Protein AF-A0A453BTQ3-F1 (afdb_monomer)

Solvent-accessible surface area (backbone atoms only — not comparable to full-atom values): 11044 Å² total; per-residue (Å²): 139,78,87,78,84,68,50,80,57,77,94,59,68,84,65,49,82,80,50,60,83,70,66,47,66,51,73,52,63,66,81,74,52,55,57,81,77,64,45,74,29,37,35,34,40,43,76,94,84,43,75,78,53,78,44,80,38,42,46,50,58,54,84,59,91,91,62,79,88,70,100,57,95,78,85,87,85,79,86,85,59,61,76,65,48,21,34,68,38,51,59,50,71,81,87,70,83,89,76,50,76,64,59,61,48,51,54,55,50,50,53,52,52,52,55,52,48,53,52,52,24,52,54,53,18,50,54,49,50,53,46,36,66,74,50,46,75,76,42,81,86,67,68,74,71,92,71,79,60,94,60,60,80,50,55,54,24,54,54,44,42,66,68,50,53,74,74,59,65,84,77,78,121

Organism: Aegilops tauschii subsp. strangulata (NCBI:txid200361)

Radius of gyration: 38.17 Å; Cα contacts (8 Å, |Δi|>4): 140; chains: 1; bounding box: 77×35×92 Å

pLDDT: mean 85.34, std 8.54, range [52.22, 95.12]

Structure (mmCIF, N/CA/C/O backbone):
data_AF-A0A453BTQ3-F1
#
_entry.id   AF-A0A453BTQ3-F1
#
loop_
_atom_site.group_PDB
_atom_site.id
_atom_site.type_symbol
_atom_site.label_atom_id
_atom_site.label_alt_id
_atom_site.label_comp_id
_atom_site.label_asym_id
_atom_site.label_entity_id
_atom_site.label_seq_id
_atom_site.pdbx_PDB_ins_code
_atom_site.Cartn_x
_atom_site.Cartn_y
_atom_site.Cartn_z
_atom_site.occupancy
_atom_site.B_iso_or_equiv
_atom_site.auth_seq_id
_atom_site.auth_comp_id
_atom_site.auth_asym_id
_atom_site.auth_atom_id
_atom_site.pdbx_PDB_model_num
ATOM 1 N N . THR A 1 1 ? -9.697 18.158 25.970 1.00 74.06 1 THR A N 1
ATOM 2 C CA . THR A 1 1 ? -8.934 16.883 25.930 1.00 74.06 1 THR A CA 1
ATOM 3 C C . THR A 1 1 ? -9.601 15.928 26.897 1.00 74.06 1 THR A C 1
ATOM 5 O O . THR A 1 1 ? -8.981 15.390 27.806 1.00 74.06 1 THR A O 1
ATOM 8 N N . ASP A 1 2 ? -10.914 15.781 26.739 1.00 88.69 2 ASP A N 1
ATOM 9 C CA . ASP A 1 2 ? -11.762 15.460 27.882 1.00 88.69 2 ASP A CA 1
ATOM 10 C C . ASP A 1 2 ? -12.070 13.975 27.916 1.00 88.69 2 ASP A C 1
ATOM 12 O O . ASP A 1 2 ? -12.186 13.311 26.880 1.00 88.69 2 ASP A O 1
ATOM 16 N N . LEU A 1 3 ? -12.195 13.456 29.130 1.00 89.50 3 LEU A N 1
ATOM 17 C CA . LEU A 1 3 ? -12.573 12.073 29.345 1.00 89.50 3 LEU A CA 1
ATOM 18 C C . LEU A 1 3 ? -14.075 11.931 29.172 1.00 89.50 3 LEU A C 1
ATOM 20 O O . LEU A 1 3 ? -14.854 12.758 29.639 1.00 89.50 3 LEU A O 1
ATOM 24 N N . LYS A 1 4 ? -14.474 10.865 28.483 1.00 90.69 4 LYS A N 1
ATOM 25 C CA . LYS A 1 4 ? -15.880 10.530 28.290 1.00 90.69 4 LYS A CA 1
ATOM 26 C C . LYS A 1 4 ? -16.277 9.473 29.304 1.00 90.69 4 LYS A C 1
ATOM 28 O O . LYS A 1 4 ? -15.733 8.371 29.280 1.00 90.69 4 LYS A O 1
ATOM 33 N N . THR A 1 5 ? -17.242 9.804 30.150 1.00 92.62 5 THR A N 1
ATOM 34 C CA . THR A 1 5 ? -17.844 8.850 31.081 1.00 92.62 5 THR A CA 1
ATOM 35 C C . THR A 1 5 ? -18.625 7.797 30.302 1.00 92.62 5 THR A C 1
ATOM 37 O O . THR A 1 5 ? -19.397 8.118 29.395 1.00 92.62 5 THR A O 1
ATOM 40 N N . ARG A 1 6 ? -18.407 6.529 30.649 1.00 92.50 6 ARG A N 1
ATOM 41 C CA . ARG A 1 6 ? -19.135 5.375 30.115 1.00 92.50 6 ARG A CA 1
ATOM 42 C C . ARG A 1 6 ? -19.866 4.694 31.257 1.00 92.50 6 ARG A C 1
ATOM 44 O O . ARG A 1 6 ? -19.350 4.658 32.370 1.00 92.50 6 ARG A O 1
ATOM 51 N N . ILE A 1 7 ? -21.075 4.217 30.987 1.00 92.38 7 ILE A N 1
ATOM 52 C CA . ILE A 1 7 ? -21.994 3.726 32.017 1.00 92.38 7 ILE A CA 1
ATOM 53 C C . ILE A 1 7 ? -22.303 2.263 31.726 1.00 92.38 7 ILE A C 1
ATOM 55 O O . ILE A 1 7 ? -22.568 1.890 30.581 1.00 92.38 7 ILE A O 1
ATOM 59 N N . ILE A 1 8 ? -22.277 1.433 32.762 1.00 91.31 8 ILE A N 1
ATOM 60 C CA . ILE A 1 8 ? -22.740 0.049 32.674 1.00 91.31 8 ILE A CA 1
ATOM 61 C C . ILE A 1 8 ? -24.270 0.007 32.522 1.00 91.31 8 ILE A C 1
ATOM 63 O O . ILE A 1 8 ? -24.963 0.856 33.082 1.00 91.31 8 ILE A O 1
ATOM 67 N N . PRO A 1 9 ? -24.827 -0.950 31.767 1.00 87.12 9 PRO A N 1
ATOM 68 C CA . PRO A 1 9 ? -26.269 -1.173 31.747 1.00 87.12 9 PRO A CA 1
ATOM 69 C C . PRO A 1 9 ? -26.791 -1.421 33.167 1.00 87.12 9 PRO A C 1
ATOM 71 O O . PRO A 1 9 ? -26.159 -2.153 33.927 1.00 87.12 9 PRO A O 1
ATOM 74 N N . SER A 1 10 ? -27.941 -0.841 33.520 1.00 82.62 10 SER A N 1
ATOM 75 C CA . SER A 1 10 ? -28.537 -0.966 34.864 1.00 82.62 10 SER A C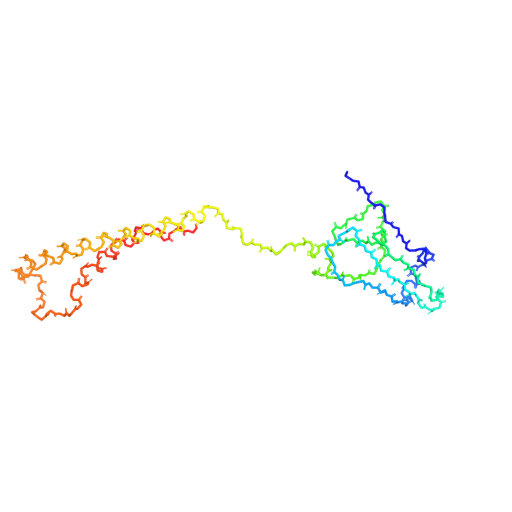A 1
AT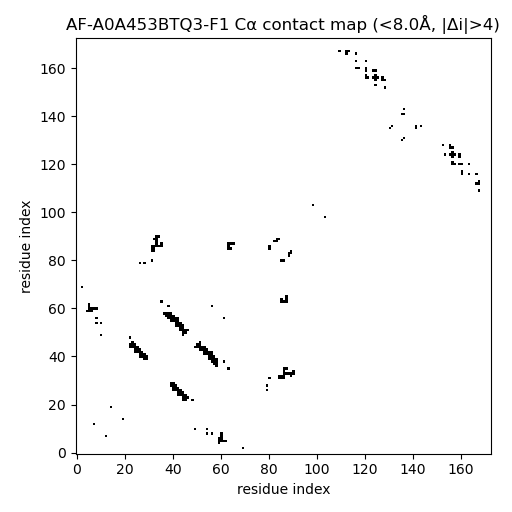OM 76 C C . SER A 1 10 ? -28.753 -2.422 35.271 1.00 82.62 10 SER A C 1
ATOM 78 O O . SER A 1 10 ? -28.491 -2.800 36.405 1.00 82.62 10 SER A O 1
ATOM 80 N N . ILE A 1 11 ? -29.135 -3.252 34.302 1.00 80.31 11 ILE A N 1
ATOM 81 C CA . ILE A 1 11 ? -29.341 -4.692 34.456 1.00 80.31 11 ILE A CA 1
ATOM 82 C C . ILE A 1 11 ? -28.064 -5.448 34.873 1.00 80.31 11 ILE A C 1
ATOM 84 O O . ILE A 1 11 ? -28.139 -6.545 35.413 1.00 80.31 11 ILE A O 1
ATOM 88 N N . CYS A 1 12 ? -26.886 -4.863 34.640 1.00 79.44 12 CYS A N 1
ATOM 89 C CA . CYS A 1 12 ? -25.597 -5.471 34.946 1.00 79.44 12 CYS A CA 1
ATOM 90 C C . CYS A 1 12 ? -24.887 -4.851 36.161 1.00 79.44 12 CYS A C 1
ATOM 92 O O . CYS A 1 12 ? -23.751 -5.231 36.441 1.00 79.44 12 CYS A O 1
ATOM 94 N N . ALA A 1 13 ? -25.509 -3.891 36.853 1.00 79.38 13 ALA A N 1
ATOM 95 C CA . ALA A 1 13 ? -24.861 -3.140 37.930 1.00 79.38 13 ALA A CA 1
ATOM 96 C C . ALA A 1 13 ? -24.552 -3.991 39.174 1.00 79.38 13 ALA A C 1
ATOM 98 O O . ALA A 1 13 ? -23.501 -3.808 39.784 1.00 79.38 13 ALA A O 1
ATOM 99 N N . ASP A 1 14 ? -25.419 -4.954 39.495 1.00 78.25 14 ASP A N 1
ATOM 100 C CA . ASP A 1 14 ? -25.338 -5.757 40.725 1.00 78.25 14 ASP A CA 1
ATOM 101 C C . ASP A 1 14 ? -24.681 -7.137 40.523 1.00 78.25 14 ASP A C 1
ATOM 103 O O . ASP A 1 14 ? -24.748 -8.008 41.391 1.00 78.25 14 ASP A O 1
ATOM 107 N N . LEU A 1 15 ? -24.052 -7.374 39.367 1.00 77.38 15 LEU A N 1
ATOM 108 C CA . LEU A 1 15 ? -23.431 -8.661 39.046 1.00 77.38 15 LEU A CA 1
ATOM 109 C C . LEU A 1 15 ? -22.066 -8.815 39.722 1.00 77.38 15 LEU A C 1
ATOM 111 O O . LEU A 1 15 ? -21.153 -8.015 39.507 1.00 77.38 15 LEU A O 1
ATOM 115 N N . SER A 1 16 ? -21.886 -9.910 40.463 1.00 79.81 16 SER A N 1
ATOM 116 C CA . SER A 1 16 ? -20.572 -10.292 40.988 1.00 79.81 16 SER A CA 1
ATOM 117 C C . SER A 1 16 ? -19.706 -10.998 39.932 1.00 79.81 16 SER A C 1
ATOM 119 O O . SER A 1 16 ? -20.200 -11.562 38.950 1.00 79.81 16 SER A O 1
ATOM 121 N N . SER A 1 17 ? -18.387 -11.020 40.151 1.00 77.38 17 SER A N 1
ATOM 122 C CA . SER A 1 17 ? -17.420 -11.699 39.271 1.00 77.38 17 SER A CA 1
ATOM 123 C C . SER A 1 17 ? -17.711 -13.197 39.092 1.00 77.38 17 SER A C 1
ATOM 125 O O . SER A 1 17 ? -17.502 -13.739 38.009 1.00 77.38 17 SER A O 1
ATOM 127 N N . GLU A 1 18 ? -18.248 -13.863 40.116 1.00 77.75 18 GLU A N 1
ATOM 128 C CA . GLU A 1 18 ? -18.634 -15.280 40.067 1.00 77.75 18 GLU A CA 1
ATOM 129 C C . GLU A 1 18 ? -19.898 -15.524 39.232 1.00 77.75 18 GLU A C 1
ATOM 131 O O . GLU A 1 18 ? -20.062 -16.584 38.618 1.00 77.75 18 GLU A O 1
ATOM 136 N N . GLN A 1 19 ? -20.804 -14.544 39.202 1.00 75.56 19 GLN A N 1
ATOM 137 C CA . GLN A 1 19 ? -22.030 -14.614 38.414 1.00 75.56 19 GLN A CA 1
ATOM 138 C C . GLN A 1 19 ? -21.767 -14.352 36.934 1.00 75.56 19 GLN A C 1
ATOM 140 O O . GLN A 1 19 ? -22.449 -14.952 36.106 1.00 75.56 19 GLN A O 1
ATOM 145 N N . LEU A 1 20 ? -20.743 -13.556 36.601 1.00 77.44 20 LEU A N 1
ATOM 146 C CA . LEU A 1 20 ? -20.358 -13.211 35.230 1.00 77.44 20 LEU A CA 1
ATOM 147 C C . LEU A 1 20 ? -20.160 -14.443 34.329 1.00 77.44 20 LEU A C 1
ATOM 149 O O . LEU A 1 20 ? -20.616 -14.453 33.188 1.00 77.44 20 LEU A O 1
ATOM 153 N N . GLY A 1 21 ? -19.548 -15.509 34.853 1.00 75.94 21 GLY A N 1
ATOM 154 C CA . GLY A 1 21 ? -19.322 -16.754 34.106 1.00 75.94 21 GLY A CA 1
ATOM 155 C C . GLY A 1 21 ? -20.583 -17.594 33.860 1.00 75.94 21 GLY A C 1
ATOM 156 O O . GLY A 1 21 ? -20.562 -18.507 33.036 1.00 75.94 21 GLY A O 1
ATOM 157 N N . LYS A 1 22 ? -21.684 -17.307 34.565 1.00 80.38 22 LYS A N 1
ATOM 158 C CA . LYS A 1 22 ? -22.967 -18.026 34.456 1.00 80.38 22 LYS A CA 1
ATOM 159 C C . LYS A 1 22 ? -24.015 -17.249 33.659 1.00 80.38 22 LYS A C 1
ATOM 161 O O . LYS A 1 22 ? -25.100 -17.780 33.418 1.00 80.38 22 LYS A O 1
ATOM 166 N N . ILE A 1 23 ? -23.707 -16.016 33.251 1.00 81.12 23 ILE A N 1
ATOM 167 C CA . ILE A 1 23 ? -24.620 -15.176 32.478 1.00 81.12 23 ILE A CA 1
ATOM 168 C C . ILE A 1 23 ? -24.818 -15.784 31.095 1.00 81.12 23 ILE A C 1
ATOM 170 O O . ILE A 1 23 ?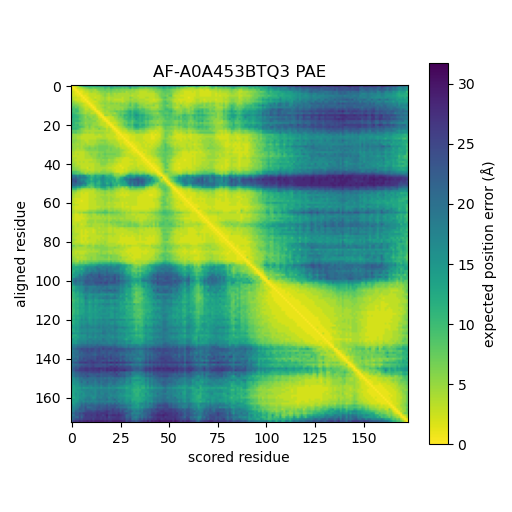 -23.867 -16.109 30.386 1.00 81.12 23 ILE A O 1
ATOM 174 N N . LYS A 1 24 ? -26.081 -15.893 30.695 1.00 84.56 24 LYS A N 1
ATOM 175 C CA . LYS A 1 24 ? -26.477 -16.203 29.325 1.00 84.56 24 LYS A CA 1
ATOM 176 C C . LYS A 1 24 ? -27.345 -15.067 28.819 1.00 84.56 24 LYS A C 1
ATOM 178 O O . LYS A 1 24 ? -28.188 -14.560 29.550 1.00 84.56 24 LYS A O 1
ATOM 183 N N . GLY A 1 25 ? -27.142 -14.669 27.575 1.00 86.81 25 GLY A N 1
ATOM 184 C CA . GLY A 1 25 ? -27.896 -13.587 26.966 1.00 86.81 25 GLY A CA 1
ATOM 185 C C . GLY A 1 25 ? -27.598 -13.461 25.483 1.00 86.81 25 GLY A C 1
ATOM 186 O O . GLY A 1 25 ? -26.714 -14.135 24.954 1.00 86.81 25 GLY A O 1
ATOM 187 N N . VAL A 1 26 ? -28.354 -12.593 24.825 1.00 89.56 26 VAL A N 1
ATOM 188 C CA . VAL A 1 26 ? -28.211 -12.251 23.411 1.00 89.56 26 VAL A CA 1
ATOM 189 C C . VAL A 1 26 ? -28.118 -10.739 23.294 1.00 89.56 26 VAL A C 1
ATOM 191 O O . VAL A 1 26 ? -28.896 -10.010 23.910 1.00 89.56 26 VAL A O 1
ATOM 194 N N . VAL A 1 27 ? -27.170 -10.269 22.488 1.00 92.06 27 VAL A N 1
ATOM 195 C CA . VAL A 1 27 ? -27.052 -8.861 22.107 1.00 92.06 27 VAL A CA 1
ATOM 196 C C . VAL A 1 27 ? -27.447 -8.742 20.640 1.00 92.06 27 VAL A C 1
ATOM 198 O O . VAL A 1 27 ? -26.748 -9.228 19.756 1.00 92.06 27 VAL A O 1
ATOM 201 N N . GLU A 1 28 ? -28.588 -8.112 20.389 1.00 92.50 28 GLU A N 1
ATOM 202 C CA . GLU A 1 28 ? -29.063 -7.751 19.057 1.00 92.50 28 GLU A CA 1
ATOM 203 C C . GLU A 1 28 ? -28.433 -6.403 18.687 1.00 92.50 28 GLU A C 1
ATOM 205 O O . GLU A 1 28 ? -28.765 -5.370 19.270 1.00 92.50 28 GLU A O 1
ATOM 210 N N . CYS A 1 29 ? -27.498 -6.410 17.740 1.00 93.62 29 CYS A N 1
ATOM 211 C CA . CYS A 1 29 ? -26.814 -5.213 17.258 1.00 93.62 29 CYS A CA 1
ATOM 212 C C . CYS A 1 29 ? -27.074 -5.001 15.756 1.00 93.62 29 CYS A C 1
ATOM 214 O O . CYS A 1 29 ? -27.384 -5.959 15.045 1.00 93.62 29 CYS A O 1
ATOM 216 N N . PRO A 1 30 ? -27.003 -3.749 15.273 1.00 92.69 30 PRO A N 1
ATOM 217 C CA . PRO A 1 30 ? -27.103 -3.448 13.853 1.00 92.69 30 PRO A CA 1
ATOM 218 C C . PRO A 1 30 ? -25.863 -3.958 13.113 1.00 92.69 30 PRO A C 1
ATOM 220 O O . PRO A 1 30 ? -24.858 -4.316 13.724 1.00 92.69 30 PRO A O 1
ATOM 223 N N . ASN A 1 31 ? -25.911 -3.957 11.783 1.00 93.06 31 ASN A N 1
ATOM 224 C CA . ASN A 1 31 ? -24.715 -4.230 10.994 1.00 93.06 31 ASN A CA 1
ATOM 225 C C . ASN A 1 31 ? -23.629 -3.183 11.305 1.00 93.06 31 ASN A C 1
ATOM 227 O O . ASN A 1 31 ? -23.962 -2.019 11.556 1.00 93.06 31 ASN A O 1
ATOM 231 N N . PRO A 1 32 ? -22.345 -3.573 11.280 1.00 90.88 32 PRO A N 1
ATOM 232 C CA . PRO A 1 32 ? -21.260 -2.660 11.598 1.00 90.88 32 PRO A CA 1
ATOM 233 C C . PRO A 1 32 ? -21.229 -1.455 10.640 1.00 90.88 32 PRO A C 1
ATOM 235 O O . PRO A 1 32 ? -21.438 -1.582 9.433 1.00 90.88 32 PRO A O 1
ATOM 238 N N . ASP A 1 33 ? -20.992 -0.275 11.217 1.00 91.50 33 ASP A N 1
ATOM 239 C CA . ASP A 1 33 ? -20.986 1.031 10.554 1.00 91.50 33 ASP A CA 1
ATOM 240 C C . ASP A 1 33 ? -19.730 1.842 10.958 1.00 91.50 33 ASP A C 1
ATOM 242 O O . ASP A 1 33 ? -19.019 1.486 11.904 1.00 91.50 33 ASP A O 1
ATOM 246 N N . ASN A 1 34 ? -19.461 2.958 10.271 1.00 90.12 34 ASN A N 1
ATOM 247 C CA . ASN A 1 34 ? -18.337 3.858 10.570 1.00 90.12 34 ASN A CA 1
ATOM 248 C C . ASN A 1 34 ? -18.702 5.063 11.467 1.00 90.12 34 ASN A C 1
ATOM 250 O O . ASN A 1 34 ? -17.834 5.884 11.773 1.00 90.12 34 ASN A O 1
ATOM 254 N N . ASP A 1 35 ? -19.952 5.185 11.921 1.00 91.00 35 ASP A N 1
ATOM 255 C CA . ASP A 1 35 ? -20.376 6.253 12.822 1.00 91.00 35 ASP A CA 1
ATOM 256 C C . ASP A 1 35 ? -19.974 5.916 14.265 1.00 91.00 35 ASP A C 1
ATOM 258 O O . ASP A 1 35 ? -20.654 5.212 15.017 1.00 91.00 35 ASP A O 1
ATOM 262 N N . ILE A 1 36 ? -18.838 6.476 14.682 1.00 89.88 36 ILE A N 1
ATOM 263 C CA . ILE A 1 36 ? -18.280 6.307 16.030 1.00 89.88 36 ILE A CA 1
ATOM 264 C C . ILE A 1 36 ? -19.145 6.916 17.146 1.00 89.88 36 ILE A C 1
ATOM 266 O O . ILE A 1 36 ? -18.850 6.700 18.325 1.00 89.88 36 ILE A O 1
ATOM 270 N N . ARG A 1 37 ? -20.146 7.743 16.818 1.00 89.75 37 ARG A N 1
ATOM 271 C CA . ARG A 1 37 ? -20.981 8.449 17.804 1.00 89.75 37 ARG A CA 1
ATOM 272 C C . ARG A 1 37 ? -22.318 7.767 18.022 1.00 89.75 37 ARG A C 1
ATOM 274 O O . ARG A 1 37 ? -22.926 7.988 19.067 1.00 89.75 37 ARG A O 1
ATOM 281 N N . ARG A 1 38 ? -22.759 6.951 17.073 1.00 91.38 38 ARG A N 1
ATOM 282 C CA . ARG A 1 38 ? -24.032 6.249 17.145 1.00 91.38 38 ARG A CA 1
ATOM 283 C C . ARG A 1 38 ? -23.812 4.775 17.425 1.00 91.38 38 ARG A C 1
ATOM 285 O O . ARG A 1 38 ? -22.965 4.130 16.821 1.00 91.38 38 ARG A O 1
ATOM 292 N N . PHE A 1 39 ? -24.587 4.236 18.349 1.00 93.12 39 PHE A N 1
ATOM 293 C CA . PHE A 1 39 ? -24.700 2.804 18.559 1.00 93.12 39 PHE A CA 1
ATOM 294 C C . PHE A 1 39 ? -26.056 2.560 19.205 1.00 93.12 39 PHE A C 1
ATOM 296 O O . PHE A 1 39 ? -26.293 3.097 20.282 1.00 93.12 39 PHE A O 1
ATOM 303 N N . ASP A 1 40 ? -26.919 1.816 18.519 1.00 93.12 40 ASP A N 1
ATOM 304 C CA . ASP A 1 40 ? -28.261 1.455 18.973 1.00 93.12 40 ASP A CA 1
ATOM 305 C C . ASP A 1 40 ? -28.354 -0.071 18.950 1.00 93.12 40 ASP A C 1
ATOM 307 O O . ASP A 1 40 ? -28.577 -0.658 17.894 1.00 93.12 40 ASP A O 1
ATOM 311 N N . ALA A 1 41 ? -28.139 -0.722 20.089 1.00 92.75 41 ALA A N 1
ATOM 312 C CA . ALA A 1 41 ? -28.272 -2.173 20.221 1.00 92.75 41 ALA A CA 1
ATOM 313 C C . ALA A 1 41 ? -29.231 -2.516 21.360 1.00 92.75 41 ALA A C 1
ATOM 315 O O . ALA A 1 41 ? -29.526 -1.680 22.208 1.00 92.75 41 ALA A O 1
ATOM 316 N N . ASN A 1 42 ? -29.722 -3.749 21.397 1.00 92.25 42 ASN A N 1
ATOM 317 C CA . ASN A 1 42 ? -30.569 -4.238 22.477 1.00 92.25 42 ASN A CA 1
ATOM 318 C C . ASN A 1 42 ? -29.963 -5.504 23.067 1.00 92.25 42 ASN A C 1
ATOM 320 O O . ASN A 1 42 ? -29.633 -6.445 22.351 1.00 92.25 42 ASN A O 1
ATOM 324 N N . MET A 1 43 ? -29.848 -5.543 24.384 1.00 90.19 43 MET A N 1
ATOM 325 C CA . MET A 1 43 ? -29.390 -6.708 25.123 1.00 90.19 43 MET A CA 1
ATOM 326 C C . MET A 1 43 ? -30.574 -7.388 25.801 1.00 90.19 43 MET A C 1
ATOM 328 O O . MET A 1 43 ? -31.449 -6.719 26.348 1.00 90.19 43 MET A O 1
ATOM 332 N N . ARG A 1 44 ? -30.595 -8.719 25.768 1.00 87.06 44 ARG A N 1
ATOM 333 C CA . ARG A 1 44 ? -31.548 -9.557 26.501 1.00 87.06 44 ARG A CA 1
ATOM 334 C C . ARG A 1 44 ? -30.769 -10.583 27.303 1.00 87.06 44 ARG A C 1
ATOM 336 O O . ARG A 1 44 ? -29.917 -11.276 26.746 1.00 87.06 44 ARG A O 1
ATOM 343 N N . LEU A 1 45 ? -31.041 -10.672 28.595 1.00 83.81 45 LEU A N 1
ATOM 344 C CA . LEU A 1 45 ? -30.455 -11.682 29.472 1.00 83.81 45 LEU A CA 1
ATOM 345 C C . LEU A 1 45 ? -31.449 -12.825 29.676 1.00 83.81 45 LEU A C 1
ATOM 347 O O . LEU A 1 45 ? -32.657 -12.608 29.699 1.00 83.81 45 LEU A O 1
ATOM 351 N N . PHE A 1 46 ? -30.935 -14.046 29.788 1.00 79.81 46 PHE A N 1
ATOM 352 C CA . PHE A 1 46 ? -31.730 -15.234 30.071 1.00 79.81 46 PHE A CA 1
ATOM 353 C C . PHE A 1 46 ? -31.641 -15.614 31.561 1.00 79.81 46 PHE A C 1
ATOM 355 O O . PHE A 1 46 ? -30.608 -15.368 32.196 1.00 79.81 46 PHE A O 1
ATOM 362 N N . PRO A 1 47 ? -32.680 -16.267 32.120 1.00 67.50 47 PRO A N 1
ATOM 363 C CA . PRO A 1 47 ? -32.682 -16.755 33.501 1.00 67.50 47 PRO A CA 1
ATOM 364 C C . PRO A 1 47 ? -31.489 -17.684 33.794 1.00 67.50 47 PRO A C 1
ATOM 366 O O . PRO A 1 47 ? -31.020 -18.384 32.888 1.00 67.50 47 PRO A O 1
ATOM 369 N N . PRO A 1 48 ? -30.985 -17.720 35.046 1.00 57.03 48 PRO A N 1
ATOM 370 C CA . PRO A 1 48 ? -31.753 -17.587 36.295 1.00 57.03 48 PRO A CA 1
ATOM 371 C C . PRO A 1 48 ? -31.700 -16.216 36.992 1.00 57.03 48 PRO A C 1
ATOM 373 O O . PRO A 1 48 ? -32.232 -16.096 38.090 1.00 57.03 48 PRO A O 1
ATOM 376 N N . ILE A 1 49 ? -31.027 -15.213 36.417 1.00 58.66 49 ILE A N 1
ATOM 377 C CA . ILE A 1 49 ? -30.651 -13.997 37.163 1.00 58.66 49 ILE A CA 1
ATOM 378 C C . ILE A 1 49 ? -31.625 -12.839 36.913 1.00 58.66 49 ILE A C 1
ATOM 380 O O . ILE A 1 49 ? -31.948 -12.129 37.857 1.00 58.66 49 ILE A O 1
ATOM 384 N N . ILE A 1 50 ? -32.107 -12.632 35.680 1.00 62.50 50 ILE A N 1
ATOM 385 C CA . ILE A 1 50 ? -32.968 -11.488 35.341 1.00 62.50 50 ILE A CA 1
ATOM 386 C C . ILE A 1 50 ? -34.001 -11.923 34.299 1.00 62.50 50 ILE A C 1
ATOM 388 O O . ILE A 1 50 ? -33.677 -12.690 33.388 1.00 62.50 50 ILE A O 1
ATOM 392 N N . ASP A 1 51 ? -35.248 -11.488 34.496 1.00 61.00 51 ASP A N 1
ATOM 393 C CA . ASP A 1 51 ? -36.354 -11.726 33.570 1.00 61.00 51 ASP A CA 1
ATOM 394 C C . ASP A 1 51 ? -36.021 -11.112 32.201 1.00 61.00 51 ASP A C 1
ATOM 396 O O . ASP A 1 51 ? -35.201 -10.200 32.120 1.00 61.00 51 ASP A O 1
ATOM 400 N N . ASN A 1 52 ? -36.604 -11.647 31.131 1.00 65.12 52 ASN A N 1
ATOM 401 C CA . ASN A 1 52 ? -36.240 -11.454 29.716 1.00 65.12 52 ASN A CA 1
ATOM 402 C C . ASN A 1 52 ? -36.480 -10.017 29.174 1.00 65.12 52 ASN A C 1
ATOM 404 O O . ASN A 1 52 ? -36.998 -9.823 28.068 1.00 65.12 52 ASN A O 1
ATOM 408 N N . GLU A 1 53 ? -36.134 -8.995 29.951 1.00 73.12 53 GLU A N 1
ATOM 409 C CA . GLU A 1 53 ? -36.270 -7.585 29.640 1.00 73.12 53 GLU A CA 1
ATOM 410 C C . GLU A 1 53 ? -35.237 -7.148 28.602 1.00 73.12 53 GLU A C 1
ATOM 412 O O . GLU A 1 53 ? -34.055 -7.509 28.635 1.00 73.12 53 GLU A O 1
ATOM 417 N N . LYS A 1 54 ? -35.702 -6.339 27.647 1.00 81.12 54 LYS A N 1
ATOM 418 C CA . LYS A 1 54 ? -34.834 -5.723 26.646 1.00 81.12 54 LYS A CA 1
ATOM 419 C C . LYS A 1 54 ? -34.193 -4.483 27.255 1.00 81.12 54 LYS A C 1
ATOM 421 O O . LYS A 1 54 ? -34.888 -3.513 27.546 1.00 81.12 54 LYS A O 1
ATOM 426 N N . CYS A 1 55 ? -32.874 -4.494 27.384 1.00 86.88 55 CYS A N 1
ATOM 427 C CA . CYS A 1 55 ? -32.100 -3.336 27.803 1.00 86.88 55 CYS A CA 1
ATOM 428 C C . CYS A 1 55 ? -31.488 -2.649 26.569 1.00 86.88 55 CYS A C 1
ATOM 430 O O . CYS A 1 55 ? -30.677 -3.274 25.875 1.00 86.88 55 CYS A O 1
ATOM 432 N N . PRO A 1 56 ? -31.854 -1.391 26.263 1.00 90.88 56 PRO A N 1
ATOM 433 C CA . PRO A 1 56 ? -31.239 -0.658 25.168 1.00 90.88 56 PRO A CA 1
ATOM 434 C C . PRO A 1 56 ? -29.799 -0.276 25.530 1.00 90.88 56 PRO A C 1
ATOM 436 O O . PRO A 1 56 ? -29.523 0.299 26.583 1.00 90.88 56 PRO A O 1
ATOM 439 N N . LEU A 1 57 ? -28.877 -0.580 24.626 1.00 92.44 57 LEU A N 1
ATOM 440 C CA . LEU A 1 57 ? -27.475 -0.203 24.680 1.00 92.44 57 LEU A CA 1
ATOM 441 C C . LEU A 1 57 ? -27.235 0.966 23.735 1.00 92.44 57 LEU A C 1
ATOM 443 O O . LEU A 1 57 ? -27.533 0.897 22.542 1.00 92.44 57 LEU A O 1
ATOM 447 N N . THR A 1 58 ? -26.633 2.017 24.279 1.00 92.81 58 THR A N 1
ATOM 448 C CA . THR A 1 58 ? -26.263 3.216 23.525 1.00 92.81 58 THR A CA 1
ATOM 449 C C . THR A 1 58 ? -24.747 3.339 23.385 1.00 92.81 58 THR A C 1
ATOM 451 O O . THR A 1 58 ? -23.970 2.588 23.989 1.00 92.81 58 THR A O 1
ATOM 454 N N . ILE A 1 59 ? -24.280 4.363 22.667 1.00 92.56 59 ILE A N 1
ATOM 455 C CA . ILE A 1 59 ? -22.849 4.697 22.602 1.00 92.56 59 ILE A CA 1
ATOM 456 C C . ILE A 1 59 ? -22.221 4.934 23.987 1.00 92.56 59 ILE A C 1
ATOM 458 O O . ILE A 1 59 ? -21.021 4.727 24.166 1.00 92.56 59 ILE A O 1
ATOM 462 N N . ASN A 1 60 ? -23.014 5.342 24.983 1.00 92.81 60 ASN A N 1
ATOM 463 C CA . ASN A 1 60 ? -22.542 5.562 26.352 1.00 92.81 60 ASN A CA 1
ATOM 464 C C . ASN A 1 60 ? -22.230 4.257 27.091 1.00 92.81 60 ASN A C 1
ATOM 466 O O . ASN A 1 60 ? -21.444 4.278 28.036 1.00 92.81 60 ASN A O 1
ATOM 470 N N . ASN A 1 61 ? -22.783 3.138 26.625 1.00 92.56 61 ASN A N 1
ATOM 471 C CA . ASN A 1 61 ? -22.529 1.798 27.150 1.00 92.56 61 ASN A CA 1
ATOM 472 C C . ASN A 1 61 ? -21.442 1.053 26.356 1.00 92.56 61 ASN A C 1
ATOM 474 O O . ASN A 1 61 ? -21.172 -0.111 26.632 1.00 92.56 61 ASN A O 1
ATOM 478 N N . THR A 1 62 ? -20.827 1.702 25.360 1.00 92.50 62 THR A N 1
ATOM 479 C CA . THR A 1 62 ? -19.915 1.050 24.412 1.00 92.50 62 THR A CA 1
ATOM 480 C C . THR A 1 62 ? -18.495 1.596 24.532 1.00 92.50 62 THR A C 1
ATOM 482 O O . THR A 1 62 ? -18.265 2.811 24.585 1.00 92.50 62 THR A O 1
ATOM 485 N N . LEU A 1 63 ? -17.519 0.689 24.522 1.00 93.94 63 LEU A N 1
ATOM 486 C CA . LEU A 1 63 ? -16.095 1.007 24.454 1.00 93.94 63 LEU A CA 1
ATOM 487 C C . LEU A 1 63 ? -15.594 0.773 23.026 1.00 93.94 63 LEU A C 1
ATOM 489 O O . LEU A 1 63 ? -15.807 -0.292 22.454 1.00 93.94 63 LEU A O 1
ATOM 493 N N . LEU A 1 64 ? -14.945 1.780 22.437 1.00 92.88 64 LEU A N 1
ATOM 494 C CA . LEU A 1 64 ? -14.336 1.659 21.111 1.00 92.88 64 LEU A CA 1
ATOM 495 C C . LEU A 1 64 ? -12.919 1.088 21.240 1.00 92.88 64 LEU A C 1
ATOM 497 O O . LEU A 1 64 ? -12.226 1.366 22.216 1.00 92.88 64 LEU A O 1
ATOM 501 N N . GLN A 1 65 ? -12.461 0.360 20.218 1.00 89.75 65 GLN A N 1
ATOM 502 C CA . GLN A 1 65 ? -11.136 -0.279 20.186 1.00 89.75 65 GLN A CA 1
ATOM 503 C C . GLN A 1 65 ? -9.976 0.702 20.434 1.00 89.75 65 GLN A C 1
ATOM 505 O O . GLN A 1 65 ? -8.949 0.331 20.988 1.00 89.75 65 GLN A O 1
ATOM 510 N N . SER A 1 66 ? -10.134 1.958 20.018 1.00 87.44 66 SER A N 1
ATOM 511 C CA . SER A 1 66 ? -9.118 3.009 20.133 1.00 87.44 66 SER A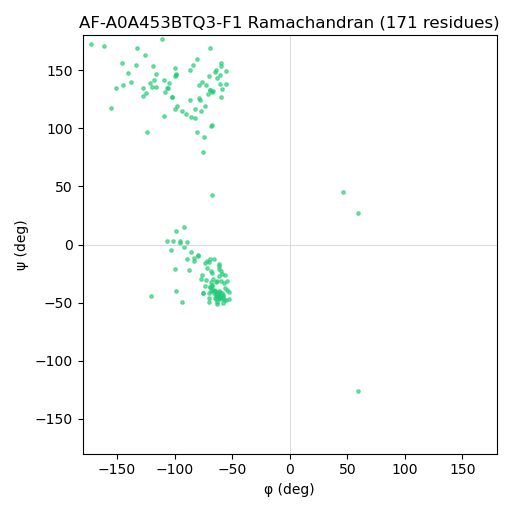 CA 1
ATOM 512 C C . SER A 1 66 ? -9.227 3.844 21.419 1.00 87.44 66 SER A C 1
ATOM 514 O O . SER A 1 66 ? -8.662 4.936 21.484 1.00 87.44 66 SER A O 1
ATOM 516 N N . CYS A 1 67 ? -9.986 3.393 22.424 1.00 90.12 67 CYS A N 1
ATOM 517 C CA . CYS A 1 67 ? -10.128 4.081 23.708 1.00 90.12 67 CYS A CA 1
ATOM 518 C C . CYS A 1 67 ? -9.216 3.480 24.784 1.00 90.12 67 CYS A C 1
ATOM 520 O O . CYS A 1 67 ? -9.026 2.270 24.853 1.00 90.12 67 CYS A O 1
ATOM 522 N N . TYR A 1 68 ? -8.716 4.339 25.673 1.00 91.81 68 TYR A N 1
ATOM 523 C CA . TYR A 1 68 ? -7.957 3.940 26.857 1.00 91.81 68 TYR A CA 1
ATOM 524 C C . TYR A 1 68 ? -8.801 4.155 28.110 1.00 91.81 68 TYR A C 1
ATOM 526 O O . TYR A 1 68 ? -9.365 5.237 28.297 1.00 91.81 68 TYR A O 1
ATOM 534 N N . LEU A 1 69 ? -8.864 3.140 28.972 1.00 93.25 69 LEU A N 1
ATOM 535 C CA . LEU A 1 69 ? -9.516 3.247 30.273 1.00 93.25 69 LEU A CA 1
ATOM 536 C C . LEU A 1 69 ? -8.696 4.176 31.181 1.00 93.25 69 LEU A C 1
ATOM 538 O O . LEU A 1 69 ? -7.471 4.070 31.250 1.00 93.25 69 LEU A O 1
ATOM 542 N N . ARG A 1 70 ? -9.365 5.110 31.858 1.00 93.44 70 ARG A N 1
ATOM 543 C CA . ARG A 1 70 ? -8.762 6.019 32.843 1.00 93.44 70 ARG A CA 1
ATOM 544 C C . ARG A 1 70 ? -9.715 6.190 34.018 1.00 93.44 70 ARG A C 1
ATOM 546 O O . ARG A 1 70 ? -10.921 6.195 33.810 1.00 93.44 70 ARG A O 1
ATOM 553 N N . TYR A 1 71 ? -9.162 6.383 35.217 1.00 92.19 71 TYR A N 1
ATOM 554 C CA . TYR A 1 71 ? -9.926 6.536 36.466 1.00 92.19 71 TYR A CA 1
ATOM 555 C C . TYR A 1 71 ? -10.818 5.328 36.813 1.00 92.19 71 TYR A C 1
ATOM 557 O O . TYR A 1 71 ? -11.831 5.459 37.493 1.00 92.19 71 TYR A O 1
ATOM 565 N N . THR A 1 72 ? -10.443 4.135 36.352 1.00 90.56 72 THR A N 1
ATOM 566 C CA . THR A 1 72 ? -11.063 2.857 36.725 1.00 90.56 72 THR A CA 1
ATOM 567 C C . THR A 1 72 ? -9.990 1.777 36.619 1.00 90.56 72 THR A C 1
ATOM 569 O O . THR A 1 72 ? -9.226 1.785 35.655 1.00 90.56 72 THR A O 1
ATOM 572 N N . GLU A 1 73 ? -9.894 0.896 37.615 1.00 92.44 73 GLU A N 1
ATOM 573 C CA . GLU A 1 73 ? -8.845 -0.132 37.683 1.00 92.44 73 GLU A CA 1
ATOM 574 C C . GLU A 1 73 ? -9.037 -1.217 36.616 1.00 92.44 73 GLU A C 1
ATOM 576 O O . GLU A 1 73 ? -8.104 -1.565 35.895 1.00 92.44 73 GLU A O 1
ATOM 581 N N . TRP A 1 74 ? -10.267 -1.706 36.469 1.00 90.25 74 TRP A N 1
ATOM 582 C CA . TRP A 1 74 ? -10.635 -2.722 35.492 1.00 90.25 74 TRP A CA 1
ATOM 583 C C . TRP A 1 74 ? -12.055 -2.482 34.980 1.00 90.25 74 TRP A C 1
ATOM 585 O O . TRP A 1 74 ? -12.882 -1.852 35.636 1.00 90.25 74 TRP A O 1
ATOM 595 N N . ALA A 1 75 ? -12.341 -2.989 33.785 1.00 89.81 75 ALA A N 1
ATOM 596 C CA . ALA A 1 75 ? -13.680 -3.011 33.219 1.00 89.81 75 ALA A CA 1
ATOM 597 C C . ALA A 1 75 ? -13.905 -4.371 32.562 1.00 89.81 75 ALA A C 1
ATOM 599 O O . ALA A 1 75 ? -13.004 -4.906 31.913 1.00 89.81 75 ALA A O 1
ATOM 600 N N . CYS A 1 76 ? -15.106 -4.920 32.722 1.00 89.25 76 CYS A N 1
ATOM 601 C CA . CYS A 1 76 ? -15.521 -6.128 32.028 1.00 89.25 76 CYS A CA 1
ATOM 602 C C . CYS A 1 76 ? -16.580 -5.785 30.978 1.00 89.25 76 CYS A C 1
ATOM 604 O O . CYS A 1 76 ? -17.438 -4.932 31.202 1.00 89.25 76 CYS A O 1
ATOM 606 N N . GLY A 1 77 ? -16.515 -6.445 29.827 1.00 89.69 77 GLY A N 1
ATOM 607 C CA . GLY A 1 77 ? -17.461 -6.247 28.743 1.00 89.69 77 GLY A CA 1
ATOM 608 C C . GLY A 1 77 ? -17.436 -7.404 27.757 1.00 89.69 77 GLY A C 1
ATOM 609 O O . GLY A 1 77 ? -16.569 -8.276 27.812 1.00 89.69 77 GLY A O 1
ATOM 610 N N . VAL A 1 78 ? -18.399 -7.391 26.842 1.00 90.44 78 VAL A N 1
ATOM 611 C CA . VAL A 1 78 ? -18.530 -8.374 25.764 1.00 90.44 78 VAL A CA 1
ATOM 612 C C . VAL A 1 78 ? -18.111 -7.720 24.450 1.00 90.44 78 VAL A C 1
ATOM 614 O O . VAL A 1 78 ? -18.504 -6.589 24.160 1.00 90.44 78 VAL A O 1
ATOM 617 N N . ALA A 1 79 ? -17.306 -8.421 23.651 1.00 93.12 79 ALA A N 1
ATOM 618 C CA . ALA A 1 79 ? -16.923 -7.953 22.324 1.00 93.12 79 ALA A CA 1
ATOM 619 C C . ALA A 1 79 ? -18.112 -8.082 21.357 1.00 93.12 79 ALA A C 1
ATOM 621 O O . ALA A 1 79 ? -18.601 -9.184 21.129 1.00 93.12 79 ALA A O 1
ATOM 622 N N . ILE A 1 80 ? -18.567 -6.954 20.801 1.00 93.50 80 ILE A N 1
ATOM 623 C CA . ILE A 1 80 ? -19.676 -6.904 19.830 1.00 93.50 80 ILE A CA 1
ATOM 624 C C . ILE A 1 80 ? -19.137 -6.952 18.396 1.00 93.50 80 ILE A C 1
ATOM 626 O O . ILE A 1 80 ? -19.564 -7.775 17.598 1.00 93.50 80 ILE A O 1
ATOM 630 N N . TYR A 1 81 ? -18.154 -6.102 18.088 1.00 94.06 81 TYR A N 1
ATOM 631 C CA . TYR A 1 81 ? -17.475 -6.065 16.792 1.00 94.06 81 TYR A CA 1
ATOM 632 C C . TYR A 1 81 ? -15.999 -6.412 16.952 1.00 94.06 81 TYR A C 1
ATOM 634 O O . TYR A 1 81 ? -15.378 -6.047 17.955 1.00 94.06 81 TYR A O 1
ATOM 642 N N . THR A 1 82 ? -15.418 -7.070 15.947 1.00 93.25 82 THR A N 1
ATOM 643 C CA . THR A 1 82 ? -14.008 -7.486 15.969 1.00 93.25 82 THR A CA 1
ATOM 644 C C . THR A 1 82 ? -13.296 -7.142 14.661 1.00 93.25 82 THR A C 1
ATOM 646 O O . THR A 1 82 ? -13.913 -6.992 13.610 1.00 93.25 82 THR A O 1
ATOM 649 N N . GLY A 1 83 ? -11.973 -6.966 14.724 1.00 90.88 83 GLY A N 1
ATOM 650 C CA . GLY A 1 83 ? -11.145 -6.741 13.538 1.00 90.88 83 GLY A CA 1
ATOM 651 C C . GLY A 1 83 ? -11.535 -5.494 12.736 1.00 90.88 83 GLY A C 1
ATOM 652 O O . GLY A 1 83 ? -11.573 -4.387 13.271 1.00 90.88 83 GLY A O 1
ATOM 653 N N . ASN A 1 84 ? -11.785 -5.681 11.436 1.00 90.69 84 ASN A N 1
ATOM 654 C CA . ASN A 1 84 ? -12.117 -4.589 10.516 1.00 90.69 84 ASN A CA 1
ATOM 655 C C . ASN A 1 84 ? -13.587 -4.146 10.605 1.00 90.69 84 ASN A C 1
ATOM 657 O O . ASN A 1 84 ? -13.944 -3.116 10.043 1.00 90.69 84 ASN A O 1
ATOM 661 N N . GLU A 1 85 ? -14.419 -4.900 11.326 1.00 91.56 85 GLU A N 1
ATOM 662 C CA . GLU A 1 85 ? -15.825 -4.567 11.564 1.00 91.56 85 GLU A CA 1
ATOM 663 C C . GLU A 1 85 ? -16.016 -3.630 12.759 1.00 91.56 85 GLU A C 1
ATOM 665 O O . GLU A 1 85 ? -17.121 -3.157 13.015 1.00 91.56 85 GLU A O 1
ATOM 670 N N . THR A 1 86 ? -14.956 -3.327 13.518 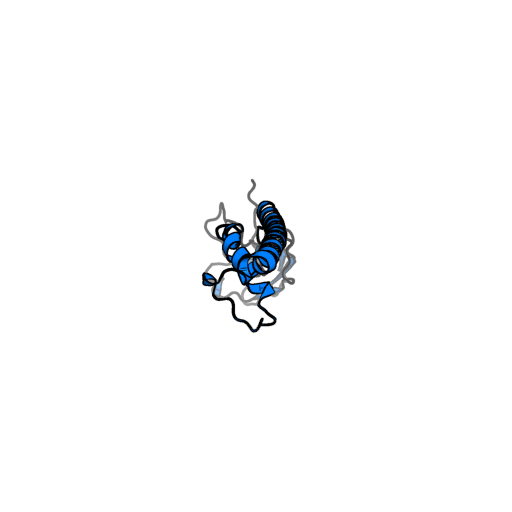1.00 92.75 86 THR A N 1
ATOM 671 C CA . THR A 1 86 ? -15.055 -2.312 14.569 1.00 92.75 86 THR A CA 1
ATOM 672 C C . THR A 1 86 ? -15.316 -0.944 13.944 1.00 92.75 86 THR A C 1
ATOM 674 O O . THR A 1 86 ? -14.804 -0.630 12.872 1.00 92.75 86 THR A O 1
ATOM 677 N N . LYS A 1 87 ? -16.045 -0.074 14.651 1.00 90.50 87 LYS A N 1
ATOM 678 C CA . LYS A 1 87 ? -16.312 1.301 14.187 1.00 90.50 87 LYS A CA 1
ATOM 679 C C . LYS A 1 87 ? -15.021 2.065 13.861 1.00 90.50 87 LYS A C 1
ATOM 681 O O . LYS A 1 87 ? -14.945 2.782 12.865 1.00 90.50 87 LYS A O 1
ATOM 686 N N . SER A 1 88 ? -13.974 1.869 14.673 1.00 89.00 88 SER A N 1
ATOM 687 C CA . SER A 1 88 ? -12.639 2.429 14.418 1.00 89.00 88 SER A CA 1
ATOM 688 C C . SER A 1 88 ? -11.960 1.779 13.208 1.00 89.00 88 SER A C 1
ATOM 690 O O . SER A 1 88 ? -11.270 2.469 12.465 1.00 89.00 88 SER A O 1
ATOM 692 N N . GLY A 1 89 ? -12.153 0.474 13.001 1.00 88.75 89 GLY A N 1
ATOM 693 C CA . GLY A 1 89 ? -11.669 -0.274 11.841 1.00 88.75 89 GLY A CA 1
ATOM 694 C C . GLY A 1 89 ? -12.293 0.212 10.536 1.00 88.75 89 GLY A C 1
ATOM 695 O O . GLY A 1 89 ? -11.562 0.561 9.619 1.00 88.75 89 GLY A O 1
ATOM 696 N N . MET A 1 90 ? -13.617 0.355 10.490 1.00 88.75 90 MET A N 1
ATOM 697 C CA . MET A 1 90 ? -14.342 0.881 9.326 1.00 88.75 90 MET A CA 1
ATOM 698 C C . MET A 1 90 ? -14.073 2.363 9.050 1.00 88.75 90 MET A C 1
ATOM 700 O O . MET A 1 90 ? -14.199 2.814 7.915 1.00 88.75 90 MET A O 1
ATOM 704 N N . SER A 1 91 ? -13.682 3.131 10.071 1.00 86.56 91 SER A N 1
ATOM 705 C CA . SER A 1 91 ? -13.232 4.516 9.887 1.00 86.56 91 SER A CA 1
ATOM 706 C C . SER A 1 91 ? -11.840 4.612 9.255 1.00 86.56 91 SER A C 1
ATOM 708 O O . SER A 1 91 ? -11.448 5.691 8.807 1.00 86.56 91 SER A O 1
ATOM 710 N N . ARG A 1 92 ? -11.059 3.521 9.228 1.00 82.00 92 ARG A N 1
ATOM 711 C CA . ARG A 1 92 ? -9.763 3.512 8.544 1.00 82.00 92 ARG A CA 1
ATOM 712 C C . ARG A 1 92 ? -10.016 3.404 7.046 1.00 82.00 92 ARG A C 1
ATOM 714 O O . ARG A 1 92 ? -10.506 2.389 6.563 1.00 82.00 92 ARG A O 1
ATOM 721 N N . GLY A 1 93 ? -9.641 4.451 6.316 1.00 76.50 93 GLY A N 1
ATOM 722 C CA . GLY A 1 93 ? -9.565 4.391 4.862 1.00 76.50 93 GLY A CA 1
ATOM 723 C C . GLY A 1 93 ? -8.575 3.317 4.404 1.00 76.50 93 GLY A C 1
ATOM 724 O O . GLY A 1 93 ? -7.650 2.940 5.132 1.00 76.50 93 GLY A O 1
ATOM 725 N N . THR A 1 94 ? -8.764 2.831 3.181 1.00 76.62 94 THR A N 1
ATOM 726 C CA . THR A 1 94 ? -7.776 1.990 2.505 1.00 76.62 94 THR A CA 1
ATOM 727 C C . THR A 1 94 ? -6.461 2.751 2.385 1.00 76.62 94 THR A C 1
ATOM 729 O O . THR A 1 94 ? -6.451 3.925 2.021 1.00 76.62 94 THR A O 1
ATOM 732 N N . ALA A 1 95 ? -5.346 2.100 2.719 1.00 73.62 95 ALA A N 1
ATOM 733 C CA . ALA A 1 95 ? -4.033 2.711 2.584 1.00 73.62 95 ALA A CA 1
ATOM 734 C C . ALA A 1 95 ? -3.718 2.898 1.095 1.00 73.62 95 ALA A C 1
ATOM 736 O O . ALA A 1 95 ? -3.383 1.940 0.402 1.00 73.62 95 ALA A O 1
ATOM 737 N N . GLU A 1 96 ? -3.846 4.126 0.606 1.00 72.31 96 GLU A N 1
ATOM 738 C CA . GLU A 1 96 ? -3.419 4.470 -0.743 1.00 72.31 96 GLU A CA 1
ATOM 739 C C . GLU A 1 96 ? -1.888 4.588 -0.789 1.00 72.31 96 GLU A C 1
ATOM 741 O O . GLU A 1 96 ? -1.274 5.102 0.159 1.00 72.31 96 GLU A O 1
ATOM 746 N N . PRO A 1 97 ? -1.239 4.100 -1.863 1.00 73.19 97 PRO A N 1
ATOM 747 C CA . PRO A 1 97 ? 0.193 4.273 -2.035 1.00 73.19 97 PRO A CA 1
ATOM 748 C C . PRO A 1 97 ? 0.521 5.767 -2.063 1.00 73.19 97 PRO A C 1
ATOM 750 O O . PRO A 1 97 ? -0.051 6.535 -2.835 1.00 73.19 97 PRO A O 1
ATOM 753 N N . LYS A 1 98 ? 1.459 6.184 -1.208 1.00 71.12 98 LYS A N 1
ATOM 754 C CA . LYS A 1 98 ? 1.947 7.565 -1.161 1.00 71.12 98 LYS A CA 1
ATOM 755 C C . LYS A 1 98 ? 2.872 7.809 -2.349 1.00 71.12 98 LYS A C 1
ATOM 757 O O . LYS A 1 98 ? 4.087 7.749 -2.199 1.00 71.12 98 LYS A O 1
ATOM 762 N N . LEU A 1 99 ? 2.291 8.048 -3.519 1.00 76.56 99 LEU A N 1
ATOM 763 C CA . LEU A 1 99 ? 3.026 8.544 -4.677 1.00 76.56 99 LEU A CA 1
ATOM 764 C C . LEU A 1 99 ? 3.259 10.039 -4.485 1.00 76.56 99 LEU A C 1
ATOM 766 O O . LEU A 1 99 ? 2.320 10.805 -4.246 1.00 76.56 99 LEU A O 1
ATOM 770 N N . THR A 1 100 ? 4.515 10.458 -4.536 1.00 79.00 100 THR A N 1
ATOM 771 C CA . THR A 1 100 ? 4.865 11.869 -4.422 1.00 79.00 100 THR A CA 1
ATOM 772 C C . THR A 1 100 ? 4.733 12.556 -5.780 1.00 79.00 100 THR A C 1
ATOM 774 O O . THR A 1 100 ? 4.868 11.944 -6.838 1.00 79.00 100 THR A O 1
ATOM 777 N N . ALA A 1 101 ? 4.504 13.872 -5.776 1.00 75.88 101 ALA A N 1
ATOM 778 C CA . ALA A 1 101 ? 4.523 14.658 -7.011 1.00 75.88 101 ALA A CA 1
ATOM 779 C C . ALA A 1 101 ? 5.885 14.576 -7.736 1.00 75.88 101 ALA A C 1
ATOM 781 O O . ALA A 1 101 ? 5.940 14.726 -8.956 1.00 75.88 101 ALA A O 1
ATOM 782 N N . ALA A 1 102 ? 6.967 14.306 -6.993 1.00 77.81 102 ALA A N 1
ATOM 783 C CA . ALA A 1 102 ? 8.300 14.089 -7.543 1.00 77.81 102 ALA A CA 1
ATOM 784 C C . ALA A 1 102 ? 8.373 12.797 -8.372 1.00 77.81 102 ALA A C 1
ATOM 786 O O . ALA A 1 102 ? 8.939 12.825 -9.464 1.00 77.81 102 ALA A O 1
ATOM 787 N N . ASP A 1 103 ? 7.716 11.719 -7.933 1.00 83.25 103 ASP A N 1
ATOM 788 C CA . ASP A 1 103 ? 7.662 10.454 -8.681 1.00 83.25 103 ASP A CA 1
ATOM 789 C C . ASP A 1 103 ? 6.998 10.658 -10.050 1.00 83.25 103 ASP A C 1
ATOM 791 O O . ASP A 1 103 ? 7.503 10.200 -11.075 1.00 83.25 103 ASP A O 1
ATOM 795 N N . SER A 1 104 ? 5.921 11.453 -10.104 1.00 81.94 104 SER A N 1
ATOM 796 C CA . SER A 1 104 ? 5.290 11.807 -11.385 1.00 81.94 104 SER A CA 1
ATOM 797 C C . SER A 1 104 ? 6.186 12.676 -12.279 1.00 81.94 104 SER A C 1
ATOM 799 O O . SER A 1 104 ? 6.046 12.634 -13.504 1.00 81.94 104 SER A O 1
ATOM 801 N N . MET A 1 105 ? 7.075 13.493 -11.708 1.00 85.88 105 MET A N 1
ATOM 802 C CA . MET A 1 105 ? 7.987 14.341 -12.482 1.00 85.88 105 MET A CA 1
ATOM 803 C C . MET A 1 105 ? 9.125 13.515 -13.083 1.00 85.88 105 MET A C 1
ATOM 805 O O . MET A 1 105 ? 9.470 13.706 -14.250 1.00 85.88 105 MET A O 1
ATOM 809 N N . ILE A 1 106 ? 9.663 12.578 -12.305 1.00 88.00 106 ILE A N 1
ATOM 810 C CA . ILE A 1 106 ? 10.688 11.624 -12.732 1.00 88.00 106 ILE A CA 1
ATOM 811 C C . ILE A 1 106 ? 10.198 10.789 -13.920 1.00 88.00 106 ILE A C 1
ATOM 813 O O . ILE A 1 106 ? 10.925 10.649 -14.906 1.00 88.00 106 ILE A O 1
ATOM 817 N N . ASP A 1 107 ? 8.961 10.295 -13.867 1.00 87.12 107 ASP A N 1
ATOM 818 C CA . ASP A 1 107 ? 8.368 9.520 -14.962 1.00 87.12 107 ASP A CA 1
ATOM 819 C C . ASP A 1 107 ? 8.298 10.340 -16.266 1.00 87.12 107 ASP A C 1
ATOM 821 O O . ASP A 1 107 ? 8.791 9.920 -17.315 1.00 87.12 107 ASP A O 1
ATOM 825 N N . LYS A 1 108 ? 7.820 11.591 -16.187 1.00 88.44 108 LYS A N 1
ATOM 826 C CA . LYS A 1 108 ? 7.764 12.502 -17.347 1.00 88.44 108 LYS A CA 1
ATOM 827 C C . LYS A 1 108 ? 9.145 12.806 -17.929 1.00 88.44 108 LYS A C 1
ATOM 829 O O . LYS A 1 108 ? 9.299 12.845 -19.150 1.00 88.44 108 LYS A O 1
ATOM 834 N N . LEU A 1 109 ? 10.144 13.034 -17.075 1.00 88.94 109 LEU A N 1
ATOM 835 C CA . LEU A 1 109 ? 11.524 13.269 -17.508 1.00 88.94 109 LEU A CA 1
ATOM 836 C C . LEU A 1 109 ? 12.119 12.026 -18.181 1.00 88.94 109 LEU A C 1
ATOM 838 O O . LEU A 1 109 ? 12.778 12.153 -19.211 1.00 88.94 109 LEU A O 1
ATOM 842 N N . THR A 1 110 ? 11.837 10.836 -17.652 1.00 89.25 110 THR A N 1
ATOM 843 C CA . THR A 1 110 ? 12.289 9.562 -18.231 1.00 89.25 110 THR A CA 1
ATOM 844 C C . THR A 1 110 ? 11.744 9.375 -19.648 1.00 89.25 110 THR A C 1
ATOM 846 O O . THR A 1 110 ? 12.507 9.067 -20.565 1.00 89.25 110 THR A O 1
ATOM 849 N N . VAL A 1 111 ? 10.455 9.657 -19.865 1.00 90.19 111 VAL A N 1
ATOM 850 C CA . VAL A 1 111 ? 9.844 9.625 -21.207 1.00 90.19 111 VAL A CA 1
ATOM 851 C C . VAL A 1 111 ? 10.503 10.641 -22.149 1.00 90.19 111 VAL A C 1
ATOM 853 O O . VAL A 1 111 ? 10.798 10.313 -23.300 1.00 90.19 111 VAL A O 1
ATOM 856 N N . ALA A 1 112 ? 10.785 11.858 -21.676 1.00 91.56 112 ALA A N 1
ATOM 857 C CA . ALA A 1 112 ? 11.448 12.881 -22.485 1.00 91.56 112 ALA A CA 1
ATOM 858 C C . ALA A 1 112 ? 12.871 12.465 -22.913 1.00 91.56 112 ALA A C 1
ATOM 860 O O . ALA A 1 112 ? 13.232 12.629 -24.081 1.00 91.56 112 ALA A O 1
ATOM 861 N N . ILE A 1 113 ? 13.656 11.883 -21.999 1.00 91.38 113 ILE A N 1
ATOM 862 C CA . ILE A 1 113 ? 15.010 11.377 -22.285 1.00 91.38 113 ILE A CA 1
ATOM 863 C C . ILE A 1 113 ? 14.956 10.219 -23.288 1.00 91.38 113 ILE A C 1
ATOM 865 O O . ILE A 1 113 ? 15.766 10.181 -24.211 1.00 91.38 113 ILE A O 1
ATOM 869 N N . PHE A 1 114 ? 13.980 9.316 -23.165 1.00 90.69 114 PHE A N 1
ATOM 870 C CA . PHE A 1 114 ? 13.805 8.199 -24.096 1.00 90.69 114 PHE A CA 1
ATOM 871 C C . PHE A 1 114 ? 13.507 8.669 -25.530 1.00 90.69 114 PHE A C 1
ATOM 873 O O . PHE A 1 114 ? 14.109 8.186 -26.489 1.00 90.69 114 PHE A O 1
ATOM 880 N N . ILE A 1 115 ? 12.631 9.665 -25.693 1.00 93.00 115 ILE A N 1
ATOM 881 C CA . ILE A 1 115 ? 12.341 10.254 -27.011 1.00 93.00 115 ILE A CA 1
ATOM 882 C C . ILE A 1 115 ? 13.592 10.926 -27.592 1.00 93.00 115 ILE A C 1
ATOM 884 O O . ILE A 1 115 ? 13.903 10.755 -28.773 1.00 93.00 115 ILE A O 1
ATOM 888 N N . PHE A 1 116 ? 14.330 11.667 -26.762 1.00 92.31 116 PHE A N 1
ATOM 889 C CA . PHE A 1 116 ? 15.582 12.297 -27.173 1.00 92.31 116 PHE A CA 1
ATOM 890 C C . PHE A 1 116 ? 16.635 11.261 -27.602 1.00 92.31 116 PHE A C 1
ATOM 892 O O . PHE A 1 116 ? 17.299 11.450 -28.621 1.00 92.31 116 PHE A O 1
ATOM 899 N N . GLN A 1 117 ? 16.737 10.135 -26.890 1.00 91.94 117 GLN A N 1
ATOM 900 C CA . GLN A 1 117 ? 17.630 9.025 -27.228 1.00 91.94 117 GLN A CA 1
ATOM 901 C C . GLN A 1 117 ? 17.355 8.469 -28.622 1.00 91.94 117 GLN A C 1
ATOM 903 O O . GLN A 1 117 ? 18.272 8.395 -29.440 1.00 91.94 117 GLN A O 1
ATOM 908 N N . ILE A 1 118 ? 16.090 8.162 -28.921 1.00 92.44 118 ILE A N 1
ATOM 909 C CA . ILE A 1 118 ? 15.687 7.659 -30.239 1.00 92.44 118 ILE A CA 1
ATOM 910 C C . ILE A 1 118 ? 16.066 8.661 -31.336 1.00 92.44 118 ILE A C 1
ATOM 912 O O . ILE A 1 118 ? 16.603 8.270 -32.373 1.00 92.44 118 ILE A O 1
ATOM 916 N N . ALA A 1 119 ? 15.837 9.959 -31.113 1.00 94.44 119 ALA A N 1
ATOM 917 C CA . ALA A 1 119 ? 16.182 10.990 -32.089 1.00 94.44 119 ALA A CA 1
ATOM 918 C C . ALA A 1 119 ? 17.693 11.033 -32.380 1.00 94.44 119 ALA A C 1
ATOM 920 O O . ALA A 1 119 ? 18.097 11.050 -33.545 1.00 94.44 119 ALA A O 1
ATOM 921 N N . VAL A 1 120 ? 18.534 10.999 -31.341 1.00 92.94 120 VAL A N 1
ATOM 922 C CA . VAL A 1 120 ? 20.000 10.992 -31.486 1.00 92.94 120 VAL A CA 1
ATOM 923 C C . VAL A 1 120 ? 20.478 9.737 -32.219 1.00 92.94 120 VAL A C 1
ATOM 925 O O . VAL A 1 120 ? 21.294 9.835 -33.139 1.00 92.94 120 VAL A O 1
ATOM 928 N N . VAL A 1 121 ? 19.944 8.568 -31.867 1.00 94.25 121 VAL A N 1
ATOM 929 C CA . VAL A 1 121 ? 20.325 7.283 -32.469 1.00 94.25 121 VAL A CA 1
ATOM 930 C C . VAL A 1 121 ? 19.930 7.205 -33.940 1.00 94.25 121 VAL A C 1
ATOM 932 O O . VAL A 1 121 ? 20.718 6.729 -34.759 1.00 94.25 121 VAL A O 1
ATOM 935 N N . LEU A 1 122 ? 18.760 7.728 -34.309 1.00 93.56 122 LEU A N 1
ATOM 936 C CA . LEU A 1 122 ? 18.351 7.821 -35.710 1.00 93.56 122 LEU A CA 1
ATOM 937 C C . LEU A 1 122 ? 19.261 8.767 -36.501 1.00 93.56 122 LEU A C 1
ATOM 939 O O . LEU A 1 122 ? 19.720 8.400 -37.582 1.00 93.56 122 LEU A O 1
ATOM 943 N N . LEU A 1 123 ? 19.571 9.952 -35.967 1.00 95.12 123 LEU A N 1
ATOM 944 C CA . LEU A 1 123 ? 20.432 10.928 -36.647 1.00 95.12 123 LEU A CA 1
ATOM 945 C C . LEU A 1 123 ? 21.855 10.392 -36.860 1.00 95.12 123 LEU A C 1
ATOM 947 O O . LEU A 1 123 ? 22.365 10.411 -37.984 1.00 95.12 123 LEU A O 1
ATOM 951 N N . LEU A 1 124 ? 22.485 9.878 -35.802 1.00 93.50 124 LEU A N 1
ATOM 952 C CA . LEU A 1 124 ? 23.842 9.327 -35.869 1.00 93.50 124 LEU A CA 1
ATOM 953 C C . LEU A 1 124 ? 23.890 8.018 -36.664 1.00 93.50 124 LEU A C 1
ATOM 955 O O . LEU A 1 124 ? 24.832 7.789 -37.423 1.00 93.50 124 LEU A O 1
ATOM 959 N N . GLY A 1 125 ? 22.859 7.183 -36.542 1.00 93.44 125 GLY A N 1
ATOM 960 C CA . GLY A 1 125 ? 22.717 5.946 -37.298 1.00 93.44 125 GLY A CA 1
ATOM 961 C C . GLY A 1 125 ? 22.618 6.185 -38.805 1.00 93.44 125 GLY A C 1
ATOM 962 O O . GLY A 1 125 ? 23.323 5.535 -39.579 1.00 93.44 125 GLY A O 1
ATOM 963 N N . LEU A 1 126 ? 21.805 7.159 -39.231 1.00 93.00 126 LEU A N 1
ATOM 964 C CA . LEU A 1 126 ? 21.701 7.564 -40.636 1.00 93.00 126 LEU A CA 1
ATOM 965 C C . LEU A 1 126 ? 23.016 8.152 -41.155 1.00 93.00 126 LEU A C 1
ATOM 967 O O . LEU A 1 126 ? 23.491 7.733 -42.210 1.00 93.00 126 LEU A O 1
ATOM 971 N N . ALA A 1 127 ? 23.640 9.064 -40.404 1.00 93.75 127 ALA A N 1
ATOM 972 C CA . ALA A 1 127 ? 24.935 9.635 -40.773 1.00 93.75 127 ALA A CA 1
ATOM 973 C C . ALA A 1 127 ? 26.022 8.551 -40.911 1.00 93.75 127 ALA A C 1
ATOM 975 O O . ALA A 1 127 ? 26.788 8.552 -41.878 1.00 93.75 127 ALA A O 1
ATOM 976 N N . GLY A 1 12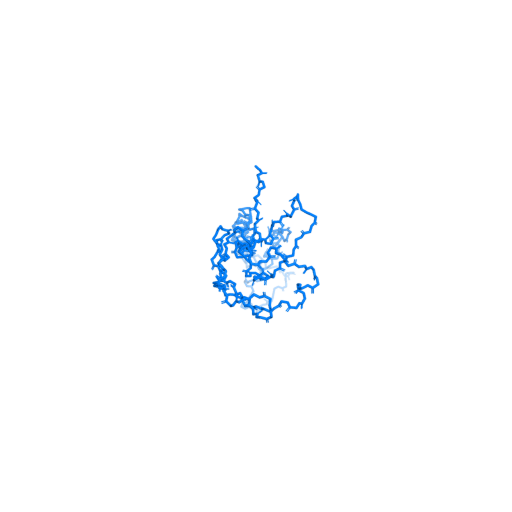8 ? 26.046 7.582 -39.992 1.00 90.88 128 GLY A N 1
ATOM 977 C CA . GLY A 1 128 ? 26.959 6.443 -40.034 1.00 90.88 128 GLY A CA 1
ATOM 978 C C . GLY A 1 128 ? 26.716 5.523 -41.233 1.00 90.88 128 GLY A C 1
ATOM 979 O O . GLY A 1 128 ? 27.676 5.102 -41.877 1.00 90.88 128 GLY A O 1
ATOM 980 N N . ASN A 1 129 ? 25.454 5.263 -41.588 1.00 90.31 129 ASN A N 1
ATOM 981 C CA . ASN A 1 129 ? 25.102 4.497 -42.788 1.00 90.31 129 ASN A CA 1
ATOM 982 C C . ASN A 1 129 ? 25.535 5.214 -44.079 1.00 90.31 129 ASN A C 1
ATOM 984 O O . ASN A 1 129 ? 26.126 4.584 -44.956 1.00 90.31 129 ASN A O 1
ATOM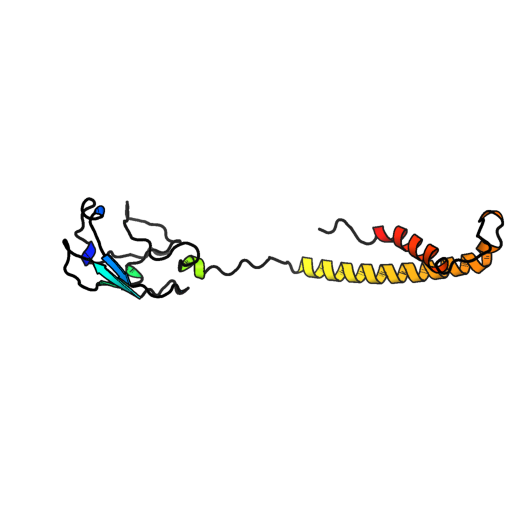 988 N N . ILE A 1 130 ? 25.311 6.530 -44.180 1.00 91.00 130 ILE A N 1
ATOM 989 C CA . ILE A 1 130 ? 25.746 7.339 -45.334 1.00 91.00 130 ILE A CA 1
ATOM 990 C C . ILE A 1 130 ? 27.274 7.316 -45.465 1.00 91.00 130 ILE A C 1
ATOM 992 O O . ILE A 1 130 ? 27.812 7.127 -46.559 1.00 91.00 130 ILE A O 1
ATOM 996 N N . TRP A 1 131 ? 27.994 7.475 -44.353 1.00 90.56 131 TRP A N 1
ATOM 997 C CA . TRP A 1 131 ? 29.455 7.429 -44.353 1.00 90.56 131 TRP A CA 1
ATOM 998 C C . TRP A 1 131 ? 29.991 6.040 -44.729 1.00 90.56 131 TRP A C 1
ATOM 1000 O O . TRP A 1 131 ? 30.931 5.932 -45.526 1.00 90.56 131 TRP A O 1
ATOM 1010 N N . LYS A 1 132 ? 29.364 4.974 -44.212 1.00 85.94 132 LYS A N 1
ATOM 1011 C CA . LYS A 1 132 ? 29.696 3.586 -44.557 1.00 85.94 132 LYS A CA 1
ATOM 1012 C C . LYS A 1 132 ? 29.558 3.337 -46.059 1.00 85.94 132 LYS A C 1
ATOM 1014 O O . LYS A 1 132 ? 30.469 2.760 -46.645 1.00 85.94 132 LYS A O 1
ATOM 1019 N N . ASP A 1 133 ? 28.474 3.795 -46.676 1.00 84.19 133 ASP A N 1
ATOM 1020 C CA . ASP A 1 133 ? 28.239 3.598 -48.110 1.00 84.19 133 ASP A CA 1
ATOM 1021 C C . ASP A 1 133 ? 29.196 4.438 -48.977 1.00 84.19 133 ASP A C 1
ATOM 1023 O O . ASP A 1 133 ? 29.780 3.946 -49.942 1.00 84.19 133 ASP A O 1
ATOM 1027 N N . SER A 1 134 ? 29.435 5.692 -48.584 1.00 84.62 134 SER A N 1
ATOM 1028 C CA . SER A 1 134 ? 30.247 6.637 -49.359 1.00 84.62 134 SER A CA 1
ATOM 1029 C C . SER A 1 134 ? 31.760 6.370 -49.282 1.00 84.62 134 SER A C 1
ATOM 1031 O O . SER A 1 134 ? 32.459 6.454 -50.301 1.00 84.62 134 SER A O 1
ATOM 1033 N N . HIS A 1 135 ? 32.273 6.046 -48.090 1.00 83.19 135 HIS A N 1
ATOM 1034 C CA . HIS A 1 135 ? 33.707 5.876 -47.822 1.00 83.19 135 HIS A CA 1
ATOM 1035 C C . HIS A 1 135 ? 34.038 4.469 -47.313 1.00 83.19 135 HIS A C 1
ATOM 1037 O O . HIS A 1 135 ? 34.984 3.856 -47.804 1.00 83.19 135 HIS A O 1
ATOM 1043 N N . GLY A 1 136 ? 33.241 3.935 -46.381 1.00 77.38 136 GLY A N 1
ATOM 1044 C CA . GLY A 1 136 ? 33.479 2.648 -45.713 1.00 77.38 136 GLY A CA 1
ATOM 1045 C C . GLY A 1 136 ? 33.644 1.461 -46.666 1.00 77.38 136 GLY A C 1
ATOM 1046 O O . GLY A 1 136 ? 34.602 0.702 -46.538 1.00 77.38 136 GLY A O 1
ATOM 1047 N N . CYS A 1 137 ? 32.754 1.319 -47.649 1.00 73.44 137 CYS A N 1
ATOM 1048 C CA . CYS A 1 137 ? 32.785 0.217 -48.617 1.00 73.44 137 CYS A CA 1
ATOM 1049 C C . CYS A 1 137 ? 33.965 0.276 -49.605 1.00 73.44 137 CYS A C 1
ATOM 1051 O O . CYS A 1 137 ? 34.228 -0.713 -50.281 1.00 73.44 137 CYS A O 1
ATOM 1053 N N . LYS A 1 138 ? 34.686 1.403 -49.690 1.00 75.88 138 LYS A N 1
ATOM 1054 C CA . LYS A 1 138 ? 35.868 1.559 -50.560 1.00 75.88 138 LYS A CA 1
ATOM 1055 C C . LYS A 1 138 ? 37.173 1.147 -49.872 1.00 75.88 138 LYS A C 1
ATOM 1057 O O . LYS A 1 138 ? 38.205 1.040 -50.530 1.00 75.88 138 LYS A O 1
ATOM 1062 N N . LEU A 1 139 ? 37.151 0.945 -48.555 1.00 81.81 139 LEU A N 1
ATOM 1063 C CA . LEU A 1 139 ? 38.336 0.646 -47.755 1.00 81.81 139 LEU A CA 1
ATOM 1064 C C . LEU A 1 139 ? 38.502 -0.870 -47.606 1.00 81.81 139 LEU A C 1
ATOM 1066 O O . LEU A 1 139 ? 37.698 -1.541 -46.961 1.00 81.81 139 LEU A O 1
ATOM 1070 N N . TRP A 1 140 ? 39.586 -1.400 -48.172 1.00 79.38 140 TRP A N 1
ATOM 1071 C C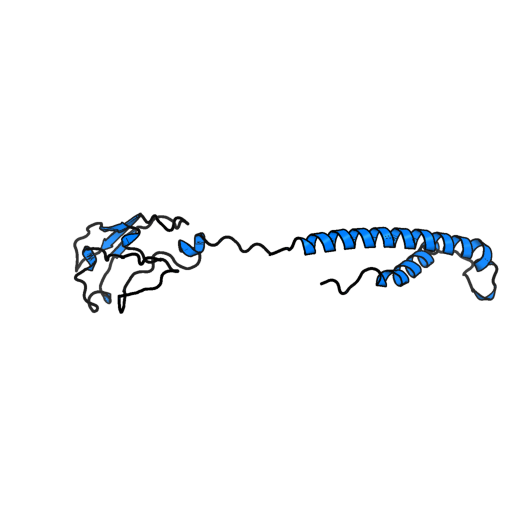A . TRP A 1 140 ? 39.863 -2.841 -48.231 1.00 79.38 140 TRP A CA 1
ATOM 1072 C C . TRP A 1 140 ? 39.997 -3.514 -46.852 1.00 79.38 140 TRP A C 1
ATOM 1074 O O . TRP A 1 140 ? 39.708 -4.700 -46.720 1.00 79.38 140 TRP A O 1
ATOM 1084 N N . TYR A 1 141 ? 40.394 -2.771 -45.814 1.00 82.25 141 TYR A N 1
ATOM 1085 C CA . TYR A 1 141 ? 40.612 -3.310 -44.466 1.00 82.25 141 TYR A CA 1
ATOM 1086 C C . TYR A 1 141 ? 39.334 -3.423 -43.618 1.00 82.25 141 TYR A C 1
ATOM 1088 O O . TYR A 1 141 ? 39.359 -4.087 -42.586 1.00 82.25 141 TYR A O 1
ATOM 1096 N N . LEU A 1 142 ? 38.221 -2.783 -44.009 1.00 79.44 142 LEU A N 1
ATOM 1097 C CA . LEU A 1 142 ? 36.964 -2.845 -43.244 1.00 79.44 142 LEU A CA 1
ATOM 1098 C C . LEU A 1 142 ? 36.172 -4.142 -43.476 1.00 79.44 142 LEU A C 1
ATOM 1100 O O . LEU A 1 142 ? 35.215 -4.387 -42.746 1.00 79.44 142 LEU A O 1
ATOM 1104 N N . MET A 1 143 ? 36.578 -4.969 -44.451 1.00 77.62 143 MET A N 1
ATOM 1105 C CA . MET A 1 143 ? 36.046 -6.317 -44.713 1.00 77.62 143 MET A CA 1
ATOM 1106 C C . MET A 1 143 ? 34.505 -6.388 -44.697 1.00 77.62 143 MET A C 1
ATOM 1108 O O . MET A 1 143 ? 33.918 -7.283 -44.090 1.00 77.62 143 MET A O 1
ATOM 1112 N N . TYR A 1 144 ? 33.830 -5.438 -45.355 1.00 79.62 144 TYR A N 1
ATOM 1113 C CA . TYR A 1 144 ? 32.375 -5.501 -45.503 1.00 79.62 144 TYR A CA 1
ATOM 1114 C C . TYR A 1 144 ? 31.982 -6.656 -46.444 1.00 79.62 144 TYR A C 1
ATOM 1116 O O . TYR A 1 144 ? 32.571 -6.775 -47.521 1.00 79.62 144 TYR A O 1
ATOM 1124 N N . PRO A 1 145 ? 31.000 -7.502 -46.074 1.00 75.31 145 PRO A N 1
ATOM 1125 C CA . PRO A 1 145 ? 30.541 -8.589 -46.934 1.00 75.31 145 PRO A CA 1
ATOM 1126 C C . PRO A 1 145 ? 29.920 -8.037 -48.227 1.00 75.31 145 PRO A C 1
ATOM 1128 O O . PRO A 1 145 ? 29.254 -7.001 -48.213 1.00 75.31 145 PRO A O 1
ATOM 1131 N N . ALA A 1 146 ? 30.148 -8.731 -49.347 1.00 69.50 146 ALA A N 1
ATOM 1132 C CA . ALA A 1 146 ? 29.649 -8.323 -50.664 1.00 69.50 146 ALA A CA 1
ATOM 1133 C C . ALA A 1 146 ? 28.116 -8.426 -50.775 1.00 69.50 146 ALA A C 1
ATOM 1135 O O . ALA A 1 146 ? 27.483 -7.612 -51.445 1.00 69.50 146 ALA A O 1
ATOM 1136 N N . GLU A 1 147 ? 27.515 -9.397 -50.085 1.00 77.88 147 GLU A N 1
ATOM 1137 C CA . GLU A 1 147 ? 26.065 -9.523 -49.953 1.00 77.88 147 GLU A CA 1
ATOM 1138 C C . GLU A 1 147 ? 25.588 -8.677 -48.773 1.00 77.88 147 GLU A C 1
ATOM 1140 O O . GLU A 1 147 ? 26.079 -8.844 -47.657 1.00 77.88 147 GLU A O 1
ATOM 1145 N N . ARG A 1 148 ? 24.639 -7.761 -49.010 1.00 78.44 148 ARG A N 1
ATOM 1146 C CA . ARG A 1 148 ? 24.052 -6.922 -47.955 1.00 78.44 148 ARG A CA 1
ATOM 1147 C C . ARG A 1 148 ? 22.829 -7.613 -47.349 1.00 78.44 148 ARG A C 1
ATOM 1149 O O . ARG A 1 148 ? 21.806 -7.712 -48.029 1.00 78.44 148 ARG A O 1
ATOM 1156 N N . PRO A 1 149 ? 22.879 -8.048 -46.077 1.00 85.12 149 PRO A N 1
ATOM 1157 C CA . PRO A 1 149 ? 21.694 -8.533 -45.388 1.00 85.12 149 PRO A CA 1
ATOM 1158 C C . PRO A 1 149 ? 20.667 -7.412 -45.223 1.00 85.12 149 PRO A C 1
ATOM 1160 O O . PRO A 1 149 ? 21.022 -6.246 -45.044 1.00 85.12 149 PRO A O 1
ATOM 1163 N N . TRP A 1 150 ? 19.384 -7.768 -45.189 1.00 85.06 150 TRP A N 1
ATOM 1164 C CA . TRP A 1 150 ? 18.294 -6.802 -45.024 1.00 85.06 150 TRP A CA 1
ATOM 1165 C C . TRP A 1 150 ? 18.378 -6.002 -43.715 1.00 85.06 150 TRP A C 1
ATOM 1167 O O . TRP A 1 150 ? 17.837 -4.910 -43.655 1.00 85.06 150 TRP A O 1
ATOM 1177 N N . TYR A 1 151 ? 19.063 -6.503 -42.681 1.00 86.44 151 TYR A N 1
ATOM 1178 C CA . TYR A 1 151 ? 19.209 -5.843 -41.376 1.00 86.44 151 TYR A CA 1
ATOM 1179 C C . TYR A 1 151 ? 20.462 -4.958 -41.254 1.00 86.44 151 TYR A C 1
ATOM 1181 O O . TYR A 1 151 ? 20.664 -4.334 -40.213 1.00 86.44 151 TYR A O 1
ATOM 1189 N N . ASP A 1 152 ? 21.316 -4.880 -42.281 1.00 84.44 152 ASP A N 1
ATOM 1190 C CA . ASP A 1 152 ? 22.600 -4.161 -42.215 1.00 84.44 152 ASP A CA 1
ATOM 1191 C C . ASP A 1 152 ? 22.430 -2.665 -41.884 1.00 84.44 152 ASP A C 1
ATOM 1193 O O . ASP A 1 152 ? 23.246 -2.080 -41.170 1.00 84.44 152 ASP A O 1
ATOM 1197 N N . PHE A 1 153 ? 21.313 -2.065 -42.313 1.00 85.69 153 PHE A N 1
ATOM 1198 C CA . PHE A 1 153 ? 20.975 -0.671 -42.015 1.00 85.69 153 PHE A CA 1
ATOM 1199 C C . PHE A 1 153 ? 20.652 -0.421 -40.533 1.00 85.69 153 PHE A C 1
ATOM 1201 O O . PHE A 1 153 ? 20.776 0.716 -40.080 1.00 85.69 153 PHE A O 1
ATOM 1208 N N . LEU A 1 154 ? 20.257 -1.455 -39.776 1.00 88.56 154 LEU A N 1
ATOM 1209 C CA . LEU A 1 154 ? 19.941 -1.364 -38.345 1.00 88.56 154 LEU A CA 1
ATOM 1210 C C . LEU A 1 154 ? 21.171 -1.555 -37.456 1.00 88.56 154 LEU A C 1
ATOM 1212 O O . LEU A 1 154 ? 21.174 -1.089 -36.320 1.00 88.56 154 LEU A O 1
ATOM 1216 N N . VAL A 1 155 ? 22.228 -2.200 -37.959 1.00 89.12 155 VAL A N 1
ATOM 1217 C CA . VAL A 1 155 ? 23.414 -2.550 -37.159 1.00 89.12 155 VAL A CA 1
ATOM 1218 C C . VAL A 1 155 ? 24.113 -1.308 -36.602 1.00 89.12 155 VAL A C 1
ATOM 1220 O O . VAL A 1 155 ? 24.508 -1.296 -35.439 1.00 89.12 155 VAL A O 1
ATOM 1223 N N . ILE A 1 156 ? 24.274 -0.259 -37.413 1.00 90.12 156 ILE A N 1
ATOM 1224 C CA . ILE A 1 156 ? 24.930 0.986 -36.988 1.00 90.12 156 ILE A CA 1
ATOM 1225 C C . ILE A 1 156 ? 24.059 1.772 -35.987 1.00 90.12 156 ILE A C 1
ATOM 1227 O O . ILE A 1 156 ? 24.577 2.096 -34.917 1.00 90.12 156 ILE A O 1
ATOM 1231 N N . PRO A 1 157 ? 22.759 2.023 -36.246 1.00 91.69 157 PRO A N 1
ATOM 1232 C CA . PRO A 1 157 ? 21.850 2.587 -35.246 1.00 91.69 157 PRO A CA 1
ATOM 1233 C C . PRO A 1 157 ? 21.840 1.812 -33.919 1.00 91.69 157 PRO A C 1
ATOM 1235 O O . PRO A 1 157 ? 22.012 2.414 -32.867 1.00 91.69 157 PRO A O 1
ATOM 1238 N N . LEU A 1 158 ? 21.744 0.478 -33.941 1.00 91.56 158 LEU A N 1
ATOM 1239 C CA . LEU A 1 158 ? 21.742 -0.348 -32.722 1.00 91.56 158 LEU A CA 1
ATOM 1240 C C . LEU A 1 158 ? 23.050 -0.243 -31.921 1.00 91.56 158 LEU A C 1
ATOM 1242 O O . LEU A 1 158 ? 23.036 -0.324 -30.695 1.00 91.56 158 LEU A O 1
ATOM 1246 N N . ARG A 1 159 ? 24.192 -0.031 -32.583 1.00 91.69 159 ARG A N 1
ATOM 1247 C CA . ARG A 1 159 ? 25.463 0.236 -31.887 1.00 91.69 159 ARG A CA 1
ATOM 1248 C C . ARG A 1 159 ? 25.454 1.594 -31.192 1.00 91.69 159 ARG A C 1
ATOM 1250 O O . ARG A 1 159 ? 25.954 1.694 -30.076 1.00 91.69 159 ARG A O 1
ATOM 1257 N N . PHE A 1 160 ? 24.882 2.619 -31.823 1.00 92.00 160 PHE A N 1
ATOM 1258 C CA . PHE A 1 160 ? 24.703 3.923 -31.184 1.00 92.00 160 PHE A CA 1
ATOM 1259 C C . PHE A 1 160 ? 23.691 3.866 -30.036 1.00 92.00 160 PHE A C 1
ATOM 1261 O O . PHE A 1 160 ? 23.932 4.492 -29.012 1.00 92.00 160 PHE A O 1
ATOM 1268 N N . GLU A 1 161 ? 22.637 3.057 -30.146 1.00 91.62 161 GLU A N 1
ATOM 1269 C CA . GLU A 1 161 ? 21.690 2.798 -29.051 1.00 91.62 161 GLU A CA 1
ATOM 1270 C C . GLU A 1 161 ? 22.404 2.240 -27.810 1.00 91.62 161 GLU A C 1
ATOM 1272 O O . GLU A 1 161 ? 22.237 2.760 -26.710 1.00 91.62 161 GLU A O 1
ATOM 1277 N N . LEU 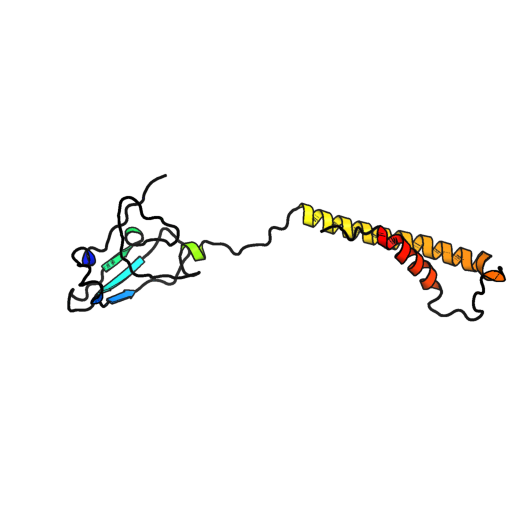A 1 162 ? 23.275 1.240 -27.990 1.00 90.25 162 LEU A N 1
ATOM 1278 C CA . LEU A 1 162 ? 24.074 0.669 -26.898 1.00 90.25 162 LEU A CA 1
ATOM 1279 C C . LEU A 1 162 ? 25.064 1.672 -26.288 1.00 90.25 162 LEU A C 1
ATOM 1281 O O . LEU A 1 162 ? 25.350 1.603 -25.097 1.00 90.25 162 LEU A O 1
ATOM 1285 N N . LEU A 1 163 ? 25.596 2.603 -27.082 1.00 89.56 163 LEU A N 1
ATOM 1286 C CA . LEU A 1 163 ? 26.466 3.671 -26.578 1.00 89.56 163 LEU A CA 1
ATOM 1287 C C . LEU A 1 163 ? 25.672 4.738 -25.812 1.00 89.56 163 LEU A C 1
ATOM 1289 O O . LEU A 1 163 ? 26.164 5.275 -24.822 1.00 89.56 163 LEU A O 1
ATOM 1293 N N . CYS A 1 164 ? 24.450 5.038 -26.254 1.00 87.81 164 CYS A N 1
ATOM 1294 C CA . CYS A 1 164 ? 23.570 6.030 -25.643 1.00 87.81 164 CYS A CA 1
ATOM 1295 C C . CYS A 1 164 ? 22.768 5.486 -24.451 1.00 87.81 164 CYS A C 1
ATOM 1297 O O . CYS A 1 164 ? 22.215 6.288 -23.703 1.00 87.81 164 CYS A O 1
ATOM 1299 N N . SER A 1 165 ? 22.741 4.171 -24.207 1.00 86.06 165 SER A N 1
ATOM 1300 C CA . SER A 1 165 ? 21.963 3.569 -23.112 1.00 86.06 165 SER A CA 1
ATOM 1301 C C . SER A 1 165 ? 22.384 4.039 -21.714 1.00 86.06 165 SER A C 1
ATOM 1303 O O . SER A 1 165 ? 21.611 3.920 -20.769 1.00 86.06 165 SER A O 1
ATOM 1305 N N . ILE A 1 166 ? 23.590 4.600 -21.570 1.00 84.00 166 ILE A N 1
ATOM 1306 C CA . ILE A 1 166 ? 24.071 5.231 -20.329 1.00 84.00 166 ILE A CA 1
ATOM 1307 C C . ILE A 1 166 ? 23.354 6.553 -19.998 1.00 84.00 166 ILE A C 1
ATOM 1309 O O . ILE A 1 166 ? 23.485 7.055 -18.884 1.00 84.00 166 ILE A O 1
ATOM 1313 N N . MET A 1 167 ? 22.631 7.135 -20.961 1.00 80.69 167 MET A N 1
ATOM 1314 C CA . MET A 1 167 ? 21.902 8.396 -20.810 1.00 80.69 167 MET A CA 1
ATOM 1315 C C . MET A 1 167 ? 20.606 8.230 -20.012 1.00 80.69 167 MET A C 1
ATOM 1317 O O . MET A 1 167 ? 20.165 9.186 -19.378 1.00 80.69 167 MET A O 1
ATOM 1321 N N . ILE A 1 168 ? 20.008 7.034 -20.012 1.00 80.44 168 ILE A N 1
ATOM 1322 C CA . ILE A 1 168 ? 18.905 6.703 -19.108 1.00 80.44 168 ILE A CA 1
ATOM 1323 C C . ILE A 1 168 ? 19.540 6.310 -17.771 1.00 80.44 168 ILE A C 1
ATOM 1325 O O . ILE A 1 168 ? 20.172 5.254 -17.686 1.00 80.44 168 ILE A O 1
ATOM 1329 N N . PRO A 1 169 ? 19.419 7.130 -16.713 1.00 73.88 169 PRO A N 1
ATOM 1330 C CA . PRO A 1 169 ? 20.021 6.807 -15.431 1.00 73.88 169 PRO A CA 1
ATOM 1331 C C . PRO A 1 169 ? 19.305 5.601 -14.810 1.00 73.88 169 PRO A C 1
ATOM 1333 O O . PRO A 1 169 ? 18.237 5.717 -14.215 1.00 73.88 169 PRO A O 1
ATOM 1336 N N . ILE A 1 170 ? 19.933 4.427 -14.906 1.00 67.50 170 ILE A N 1
ATOM 1337 C CA . ILE A 1 170 ? 19.440 3.157 -14.337 1.00 67.50 170 ILE A CA 1
ATOM 1338 C C . ILE A 1 170 ? 19.321 3.241 -12.796 1.00 67.50 170 ILE A C 1
ATOM 1340 O O . ILE A 1 170 ? 18.635 2.436 -12.168 1.00 67.50 170 ILE A O 1
ATOM 1344 N N . SER A 1 171 ? 19.973 4.229 -12.171 1.00 67.75 171 SER A N 1
ATOM 1345 C CA . SER A 1 171 ? 19.967 4.438 -10.722 1.00 67.75 171 SER A CA 1
ATOM 1346 C C . SER A 1 171 ? 18.842 5.333 -10.204 1.00 67.75 171 SER A C 1
ATOM 1348 O O . SER A 1 171 ? 18.836 5.605 -9.006 1.00 67.75 171 SER A O 1
ATOM 1350 N N . ILE A 1 172 ? 17.925 5.822 -11.048 1.00 63.22 172 ILE A N 1
ATOM 1351 C CA . ILE A 1 172 ? 16.729 6.499 -10.539 1.00 63.22 172 ILE A CA 1
ATOM 1352 C C . ILE A 1 172 ? 15.795 5.422 -9.972 1.00 63.22 172 ILE A C 1
ATOM 1354 O O . ILE A 1 172 ? 15.018 4.788 -10.685 1.00 63.22 172 ILE A O 1
ATOM 1358 N N . LYS A 1 173 ? 15.953 5.178 -8.673 1.00 52.22 173 LYS A N 1
ATOM 1359 C CA . LYS A 1 173 ? 14.918 4.665 -7.783 1.00 52.22 173 LYS A CA 1
ATOM 1360 C C . LYS A 1 173 ? 14.572 5.759 -6.790 1.00 52.22 173 LYS A C 1
ATOM 1362 O O . LYS A 1 173 ? 15.521 6.440 -6.341 1.00 52.22 173 LYS A O 1
#

Nearest PDB structures (foldseek):
  7vsh-assembly1_A  TM=7.909E-01  e=5.484E-06  Homo sapiens
  7bsu-assembly1_A  TM=8.447E-01  e=1.879E-05  Homo sapiens
  7bsw-assembly1_A  TM=7.721E-01  e=1.045E-05  Homo sapiens
  7bsq-assembly1_A  TM=7.211E-01  e=1.380E-04  Homo sapiens
  7bss-assembly1_A  TM=7.961E-01  e=3.136E-04  Homo sapiens

Sequence (173 aa):
TDLKTRIIPSICADLSSEQLGKIKGVVECPNPDNDIRRFDANMRLFPPIIDNEKCPLTINNTLLQSCYLRYTEWACGVAIYTGNETKSGMSRGTAEPKLTAADSMIDKLTVAIFIFQIAVVLLLGLAGNIWKDSHGCKLWYLMYPAERPWYDFLVIPLRFELLCSIMIPISIK

Foldseek 3Di:
DDDQAADAFPLCPPDDPVCVVVKDWDKAFDQQDLPLQWTWIWIFTDDDRDPGDTTTDTSSNDDAPPDDDDPDPDDDDDDPDDDCSTSVNVNDDDDDPPDDPVNVVLVVVLVVLVVVLLVVLVVQLVVVVVCCVPPVVVDPVNPDDPDDDPCNSVPSSVVSSVVCVVSNPPPPD

Mean predicted aligned error: 11.5 Å

Secondary structure (DSSP, 8-state):
-PPPP----GGGTT--HHHHTT-EEEEE-PPP-S-TT--EEEEEEETTSS-SPEEEEEGGG---TT----S-S-------S-GGGSHHHHTS--------HHHHHHHHHHHHHHHHHHHHHHHHHHHHHHHHHHTGGG-GGG---SS--TTHHHHHHHHHHHHHGGGS-TT--